Protein AF-A0A813PPI2-F1 (afdb_monomer_lite)

Radius of gyration: 21.32 Å; chains: 1; bounding box: 52×22×52 Å

Structure (mmCIF, N/CA/C/O backbone):
data_AF-A0A813PPI2-F1
#
_entry.id   AF-A0A813PPI2-F1
#
loop_
_atom_site.group_PDB
_atom_site.id
_atom_site.type_symbol
_atom_site.label_atom_id
_atom_site.label_alt_id
_atom_site.label_comp_id
_atom_site.label_asym_id
_atom_site.label_entity_id
_atom_site.label_seq_id
_atom_site.pdbx_PDB_ins_code
_atom_site.Cartn_x
_atom_site.Cartn_y
_atom_site.Cartn_z
_atom_site.occupancy
_atom_site.B_iso_or_equiv
_atom_site.auth_seq_id
_atom_site.auth_comp_id
_atom_site.auth_asym_id
_atom_site.auth_atom_id
_atom_site.pdbx_PDB_model_num
ATOM 1 N N . MET A 1 1 ? -40.726 3.467 28.895 1.00 39.69 1 MET A N 1
ATOM 2 C CA . MET A 1 1 ? -39.571 3.101 29.744 1.00 39.69 1 MET A CA 1
ATOM 3 C C . MET A 1 1 ? -38.412 2.796 28.816 1.00 39.69 1 MET A C 1
ATOM 5 O O . MET A 1 1 ? -38.605 2.027 27.884 1.00 39.69 1 MET A O 1
ATOM 9 N N . TYR A 1 2 ? -37.286 3.489 28.975 1.00 46.97 2 TYR A N 1
ATOM 10 C CA . TYR A 1 2 ? -36.148 3.393 28.060 1.00 46.97 2 TYR A CA 1
ATOM 11 C C . TYR A 1 2 ? -35.505 2.002 28.137 1.00 46.97 2 TYR A C 1
ATOM 13 O O . TYR A 1 2 ? -35.133 1.553 29.219 1.00 46.97 2 TYR A O 1
ATOM 21 N N . ASN A 1 3 ? -35.366 1.350 26.981 1.00 54.81 3 ASN A N 1
ATOM 22 C CA . ASN A 1 3 ? -34.530 0.166 26.794 1.00 54.81 3 ASN A CA 1
ATOM 23 C C . ASN A 1 3 ? -33.061 0.587 26.940 1.00 54.81 3 ASN A C 1
ATOM 25 O O . ASN A 1 3 ? -32.398 0.875 25.947 1.00 54.81 3 ASN A O 1
ATOM 29 N N . SER A 1 4 ? -32.567 0.693 28.174 1.00 66.81 4 SER A N 1
ATOM 30 C CA . SER A 1 4 ? -31.132 0.848 28.413 1.00 66.81 4 SER A CA 1
ATOM 31 C C . SER A 1 4 ? -30.468 -0.477 28.069 1.00 66.81 4 SER A C 1
ATOM 33 O O . SER A 1 4 ? -30.754 -1.517 28.669 1.00 66.81 4 SER A O 1
ATOM 35 N N . LEU A 1 5 ? -29.631 -0.449 27.037 1.00 70.12 5 LEU A N 1
ATOM 36 C CA . LEU A 1 5 ? -28.779 -1.572 26.703 1.00 70.12 5 LEU A CA 1
ATOM 37 C C . LEU A 1 5 ? -27.781 -1.785 27.845 1.00 70.12 5 LEU A C 1
ATOM 39 O O . LEU A 1 5 ? -27.339 -0.849 28.504 1.00 70.12 5 LEU A O 1
ATOM 43 N N . CYS A 1 6 ? -27.412 -3.041 28.088 1.00 84.75 6 CYS A N 1
ATOM 44 C CA . CYS A 1 6 ? -26.324 -3.359 29.008 1.00 84.75 6 CYS A CA 1
ATOM 45 C C . CYS A 1 6 ? -25.061 -2.564 28.599 1.00 84.75 6 CYS A C 1
ATOM 47 O O . CYS A 1 6 ? -24.731 -2.569 27.409 1.00 84.75 6 CYS A O 1
ATOM 49 N N . PRO A 1 7 ? -24.300 -1.965 29.538 1.00 84.38 7 PRO A N 1
ATOM 50 C CA . PRO A 1 7 ? -23.119 -1.146 29.229 1.00 84.38 7 PRO A CA 1
ATOM 51 C C . PRO A 1 7 ? -22.079 -1.831 28.328 1.00 84.38 7 PRO A C 1
ATOM 53 O O . PRO A 1 7 ? -21.363 -1.179 27.571 1.00 84.38 7 PRO A O 1
ATOM 56 N N . LYS A 1 8 ? -22.001 -3.170 28.370 1.00 84.00 8 LYS A N 1
ATOM 57 C CA . LYS A 1 8 ? -21.147 -3.944 27.455 1.00 84.00 8 LYS A CA 1
ATOM 58 C C . LYS A 1 8 ? -21.616 -3.841 26.001 1.00 84.00 8 LYS A C 1
ATOM 60 O O . LYS A 1 8 ? -20.776 -3.742 25.114 1.00 84.00 8 LYS A O 1
ATOM 65 N N . LEU A 1 9 ? -22.927 -3.869 25.762 1.00 85.56 9 LEU A N 1
ATOM 66 C CA . LEU A 1 9 ? -23.506 -3.773 24.423 1.00 85.56 9 LEU A CA 1
ATOM 67 C C . LEU A 1 9 ? -23.345 -2.360 23.851 1.00 85.56 9 LEU A C 1
ATOM 69 O O . LEU A 1 9 ? -22.966 -2.216 22.695 1.00 85.56 9 LEU A O 1
ATOM 73 N N . GLU A 1 10 ? -23.558 -1.330 24.672 1.00 85.62 10 GLU A N 1
ATOM 74 C CA . GLU A 1 10 ? -23.351 0.071 24.273 1.00 85.62 10 GLU A CA 1
ATOM 75 C C . GLU A 1 10 ? -21.898 0.330 23.856 1.00 85.62 10 GLU A C 1
ATOM 77 O O . GLU A 1 10 ? -21.644 0.979 22.840 1.00 85.62 10 GLU A O 1
ATOM 82 N N . ARG A 1 11 ? -20.935 -0.242 24.594 1.00 84.75 11 ARG A N 1
ATOM 83 C CA . ARG A 1 11 ? -19.513 -0.157 24.245 1.00 84.75 11 ARG A CA 1
ATOM 84 C C . ARG A 1 11 ? -19.209 -0.822 22.901 1.00 84.75 11 ARG A C 1
ATOM 86 O O . ARG A 1 11 ? -18.538 -0.211 22.078 1.00 84.75 11 ARG A O 1
ATOM 9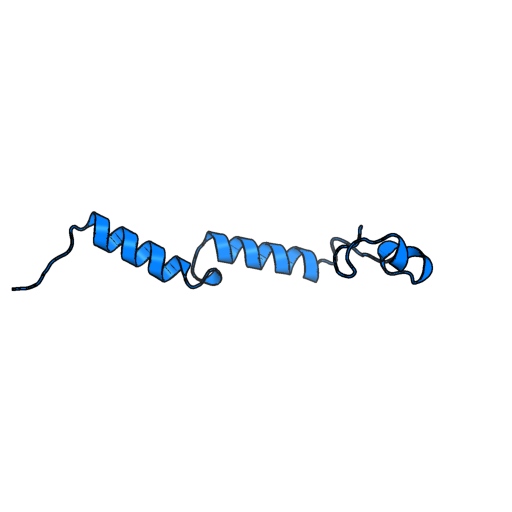3 N N . ILE A 1 12 ? -19.727 -2.030 22.669 1.00 85.56 12 ILE A N 1
ATOM 94 C CA . ILE A 1 12 ? -19.512 -2.766 21.412 1.00 85.56 12 ILE A CA 1
ATOM 95 C C . ILE A 1 12 ? -20.099 -2.001 20.221 1.00 85.56 12 ILE A C 1
ATOM 97 O O . ILE A 1 12 ? -19.439 -1.881 19.194 1.00 85.56 12 ILE A O 1
ATOM 101 N N . ILE A 1 13 ? -21.311 -1.451 20.356 1.00 83.56 13 ILE A N 1
ATOM 102 C CA . ILE A 1 13 ? -21.948 -0.662 19.290 1.00 83.56 13 ILE A CA 1
ATOM 103 C C . ILE A 1 13 ? -21.102 0.571 18.964 1.00 83.56 13 ILE A C 1
ATOM 105 O O . ILE A 1 13 ? -20.827 0.829 17.798 1.00 83.56 13 ILE A O 1
ATOM 109 N N . LYS A 1 14 ? -20.621 1.288 19.985 1.00 80.75 14 LYS A N 1
ATOM 110 C CA . LYS A 1 14 ? -19.776 2.471 19.795 1.00 80.75 14 LYS A CA 1
ATOM 111 C C . LYS A 1 14 ? -18.435 2.139 19.132 1.00 80.75 14 LYS A C 1
ATOM 113 O O . LYS A 1 14 ? -17.994 2.864 18.247 1.00 80.75 14 LYS A O 1
ATOM 118 N N . GLU A 1 15 ? -17.783 1.056 19.552 1.00 80.25 15 GLU A N 1
ATOM 119 C CA . GLU A 1 15 ? -16.543 0.575 18.928 1.00 80.25 15 GLU A CA 1
ATOM 120 C C . GLU A 1 15 ? -16.772 0.188 17.459 1.00 80.25 15 GLU A C 1
ATOM 122 O O . GLU A 1 15 ? -15.968 0.544 16.597 1.00 80.25 15 GLU A O 1
ATOM 127 N N . TYR A 1 16 ? -17.892 -0.473 17.160 1.00 78.81 16 TYR A N 1
ATOM 128 C CA . TYR A 1 16 ? -18.264 -0.867 15.803 1.00 78.81 16 TYR A CA 1
ATOM 129 C C . TYR A 1 16 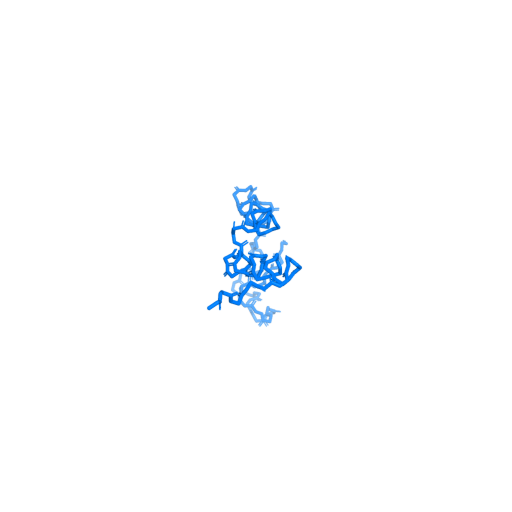? -18.608 0.329 14.907 1.00 78.81 16 TYR A C 1
ATOM 131 O O . TYR A 1 16 ? -18.164 0.385 13.763 1.00 78.81 16 TYR A O 1
ATOM 139 N N . ASP A 1 17 ? -19.371 1.298 15.416 1.00 77.12 17 ASP A N 1
ATOM 140 C CA . ASP A 1 17 ? -19.725 2.507 14.671 1.00 77.12 17 ASP A CA 1
ATOM 141 C C . ASP A 1 17 ? -18.491 3.347 14.334 1.00 77.12 17 ASP A C 1
ATOM 143 O O . ASP A 1 17 ? -18.398 3.848 13.216 1.00 77.12 17 ASP A O 1
ATOM 147 N N . ASN A 1 18 ? -17.508 3.425 15.237 1.00 71.25 18 ASN A N 1
ATOM 148 C CA . ASN A 1 18 ? -16.212 4.022 14.916 1.00 71.25 18 ASN A CA 1
ATOM 149 C C . ASN A 1 18 ? -15.497 3.210 13.820 1.00 71.25 18 ASN A C 1
ATOM 151 O O . ASN A 1 18 ? -15.039 3.763 12.831 1.00 71.25 18 ASN A O 1
ATOM 155 N N . ALA A 1 19 ? -15.474 1.879 13.908 1.00 70.75 19 ALA A N 1
ATOM 156 C CA . ALA A 1 19 ? -14.816 1.039 12.902 1.00 70.75 19 ALA A CA 1
ATOM 157 C C . ALA A 1 19 ? -15.437 1.100 11.486 1.00 70.75 19 ALA A C 1
ATOM 159 O O . ALA A 1 19 ? -14.804 0.636 10.538 1.00 70.75 19 ALA A O 1
ATOM 160 N N . LYS A 1 20 ? -16.639 1.675 11.311 1.00 77.62 20 LYS A N 1
ATOM 161 C CA . LYS A 1 20 ? -17.220 1.942 9.978 1.00 77.62 20 LYS A CA 1
ATOM 162 C C . LYS A 1 20 ? -16.409 2.953 9.175 1.00 77.62 20 LYS A C 1
ATOM 164 O O . LYS A 1 20 ? -16.425 2.886 7.949 1.00 77.62 20 LYS A O 1
ATOM 169 N N . ASP A 1 21 ? -15.727 3.866 9.857 1.00 80.56 21 ASP A N 1
ATOM 170 C CA . ASP A 1 21 ? -14.716 4.727 9.263 1.00 80.56 21 ASP A CA 1
ATOM 171 C C . ASP A 1 21 ? -13.335 4.203 9.684 1.00 80.56 21 ASP A C 1
ATOM 173 O O . ASP A 1 21 ? -12.921 4.419 10.831 1.00 80.56 21 ASP A O 1
ATOM 177 N N . PRO A 1 22 ? -12.613 3.502 8.788 1.00 72.44 22 PRO A N 1
ATOM 178 C CA . PRO A 1 22 ? -11.304 2.945 9.096 1.00 72.44 22 PRO A CA 1
ATOM 179 C C . PRO A 1 22 ? -10.347 4.006 9.644 1.00 72.44 22 PRO A C 1
ATOM 181 O O . PRO A 1 22 ? -9.632 3.730 10.607 1.00 72.44 22 PRO A O 1
ATOM 184 N N . GLU A 1 23 ? -10.389 5.232 9.108 1.00 76.38 23 GLU A N 1
ATOM 185 C CA . GLU A 1 23 ? -9.514 6.341 9.506 1.00 76.38 23 GLU A CA 1
ATOM 186 C C . GLU A 1 23 ? -9.872 6.937 10.873 1.00 76.38 23 GLU A C 1
ATOM 188 O O . GLU A 1 23 ? -9.067 7.651 11.478 1.00 76.38 23 GLU A O 1
ATOM 193 N N . SER A 1 24 ? -11.051 6.626 11.414 1.00 78.56 24 SER A N 1
ATOM 194 C CA . SER A 1 24 ? -11.424 7.053 12.762 1.00 78.56 24 SER A CA 1
ATOM 195 C C . SER A 1 24 ? -10.757 6.199 13.848 1.00 78.56 24 SER A C 1
ATOM 197 O O . SER A 1 24 ? -10.553 6.666 14.975 1.00 78.56 24 SER A O 1
ATOM 199 N N . THR A 1 25 ? -10.363 4.966 13.508 1.00 83.56 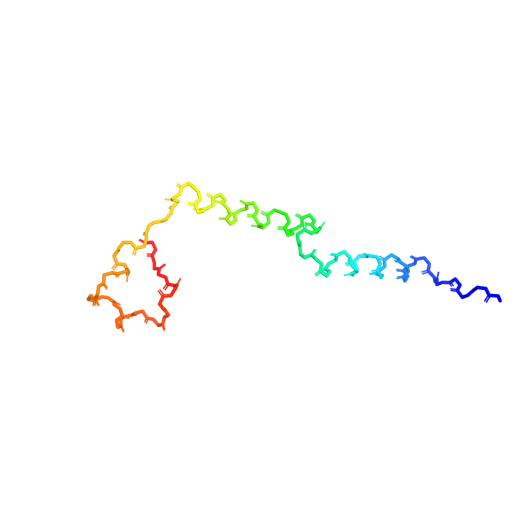25 THR A N 1
ATOM 200 C CA . THR A 1 25 ? -9.674 4.053 14.423 1.00 83.56 25 THR A CA 1
ATOM 201 C C . THR A 1 25 ? -8.187 4.382 14.510 1.00 83.56 25 THR A C 1
ATOM 203 O O . THR A 1 25 ? -7.561 4.772 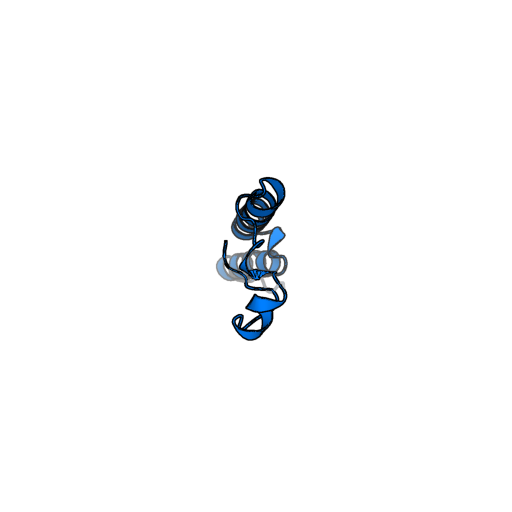13.527 1.00 83.56 25 THR A O 1
ATOM 206 N N . GLU A 1 26 ? -7.585 4.180 15.683 1.00 86.31 26 GLU A N 1
ATOM 207 C CA . GLU A 1 26 ? -6.139 4.371 15.863 1.00 86.31 26 GLU A CA 1
ATOM 208 C C . GLU A 1 26 ? -5.323 3.498 14.894 1.00 86.31 26 GLU A C 1
ATOM 210 O O . GLU A 1 26 ? -4.360 3.958 14.286 1.00 86.31 26 GLU A O 1
ATOM 215 N N . ILE A 1 27 ? -5.768 2.256 14.674 1.00 87.12 27 ILE A N 1
ATOM 216 C CA . ILE A 1 27 ? -5.127 1.321 13.742 1.00 87.12 27 ILE A CA 1
ATOM 217 C C . ILE A 1 27 ? -5.193 1.849 12.304 1.00 87.12 27 ILE A C 1
ATOM 219 O O . ILE A 1 27 ? -4.184 1.830 11.600 1.00 87.12 27 ILE A O 1
ATOM 223 N N . GLY A 1 28 ? -6.350 2.343 11.857 1.00 87.88 28 GLY A N 1
ATOM 224 C CA . GLY A 1 28 ? -6.472 2.879 10.504 1.00 87.88 28 GLY A CA 1
ATOM 225 C C . GLY A 1 28 ? -5.664 4.155 10.299 1.00 87.88 28 GLY A C 1
ATOM 226 O O . GLY A 1 28 ? -5.027 4.291 9.259 1.00 87.88 28 GLY A O 1
ATOM 227 N N . LYS A 1 29 ? -5.562 5.034 11.306 1.00 88.88 29 LYS A N 1
ATOM 228 C CA . LYS A 1 29 ? -4.662 6.202 11.248 1.00 88.88 29 LYS A CA 1
ATOM 229 C C . LYS A 1 29 ? -3.206 5.792 11.058 1.00 88.88 29 LYS A C 1
ATOM 231 O O . LYS A 1 29 ? -2.530 6.331 10.183 1.00 88.88 29 LYS A O 1
ATOM 236 N N . GLN A 1 30 ? -2.732 4.825 11.844 1.00 92.00 30 GLN A N 1
ATOM 237 C CA . GLN A 1 30 ? -1.366 4.306 11.734 1.00 92.00 30 GLN A CA 1
ATOM 238 C C . GLN A 1 30 ? -1.113 3.672 10.363 1.00 92.00 30 GLN A C 1
ATOM 240 O O . GLN A 1 30 ? -0.068 3.907 9.755 1.00 92.00 30 GLN A O 1
ATOM 245 N N . PHE A 1 31 ? -2.084 2.920 9.843 1.00 91.56 31 PHE A N 1
ATOM 246 C CA . PHE A 1 31 ? -1.994 2.307 8.523 1.00 91.56 31 PHE A CA 1
ATOM 247 C C . PHE A 1 31 ? -1.943 3.349 7.396 1.00 91.56 31 PHE A C 1
ATOM 249 O O . PHE A 1 31 ? -1.039 3.298 6.560 1.00 91.56 31 PHE A O 1
ATOM 256 N N . THR A 1 32 ? -2.845 4.335 7.399 1.00 90.19 32 THR A N 1
ATOM 257 C CA . THR A 1 32 ? -2.857 5.426 6.412 1.00 90.19 32 THR A CA 1
ATOM 258 C C . THR A 1 32 ? -1.558 6.230 6.461 1.00 90.19 32 THR A C 1
ATOM 260 O O . THR A 1 32 ? -0.992 6.561 5.417 1.00 90.19 32 THR A O 1
ATOM 263 N N . GLN A 1 33 ? -1.033 6.505 7.660 1.00 91.19 33 GLN A N 1
ATOM 264 C CA . GLN A 1 33 ? 0.251 7.186 7.814 1.00 91.19 33 GLN A CA 1
ATOM 265 C C . GLN A 1 33 ? 1.407 6.359 7.241 1.00 91.19 33 GLN A C 1
ATOM 267 O O . GLN A 1 33 ? 2.265 6.910 6.550 1.00 91.19 33 GLN A O 1
ATOM 272 N N . LEU A 1 34 ? 1.428 5.044 7.476 1.00 90.38 34 LEU A N 1
ATOM 273 C CA . LEU A 1 34 ? 2.445 4.155 6.915 1.00 90.38 34 LEU A CA 1
ATOM 274 C C . LEU A 1 34 ? 2.386 4.140 5.382 1.00 90.38 34 LEU A C 1
ATOM 276 O O . LEU A 1 34 ? 3.422 4.284 4.735 1.00 90.38 34 LEU A O 1
ATOM 280 N N . GLN A 1 35 ? 1.190 4.030 4.795 1.00 89.06 35 GLN A N 1
ATOM 281 C CA . GLN A 1 35 ? 1.012 4.070 3.340 1.00 89.06 35 GLN A CA 1
ATOM 282 C C . GLN A 1 35 ? 1.524 5.381 2.731 1.00 89.06 35 GLN A C 1
ATOM 284 O O . GLN A 1 35 ? 2.289 5.341 1.766 1.00 89.06 35 GLN A O 1
ATOM 289 N N . LYS A 1 36 ? 1.163 6.531 3.320 1.00 89.12 36 LYS A N 1
ATOM 290 C CA . LYS A 1 36 ? 1.673 7.845 2.893 1.00 89.12 36 LYS A CA 1
ATOM 291 C C . LYS A 1 36 ? 3.192 7.912 2.983 1.00 89.12 36 LYS A C 1
ATOM 293 O O . LYS A 1 36 ? 3.841 8.278 2.013 1.00 89.12 36 LYS A O 1
ATOM 298 N N . THR A 1 37 ? 3.754 7.474 4.106 1.00 89.06 37 THR A N 1
ATOM 299 C CA . THR A 1 37 ? 5.204 7.489 4.351 1.00 89.06 37 THR A CA 1
ATOM 300 C C . THR A 1 37 ? 5.966 6.662 3.311 1.00 89.06 37 THR A C 1
ATOM 302 O O . THR A 1 37 ? 7.003 7.097 2.817 1.00 89.06 37 THR A O 1
ATOM 305 N N . MET A 1 38 ? 5.455 5.481 2.947 1.00 86.44 38 MET A N 1
ATOM 306 C CA . MET A 1 38 ? 6.076 4.623 1.929 1.00 86.44 38 MET A CA 1
ATOM 307 C C . MET A 1 38 ? 6.058 5.271 0.537 1.00 86.44 38 MET A C 1
ATOM 309 O O . MET A 1 38 ? 7.024 5.125 -0.214 1.00 86.44 38 MET A O 1
ATOM 313 N N . PHE A 1 39 ? 4.986 6.001 0.213 1.00 82.69 39 PHE A N 1
ATOM 314 C CA . PHE A 1 39 ? 4.827 6.700 -1.062 1.00 82.69 39 PHE A CA 1
ATOM 315 C C . PHE A 1 39 ? 5.667 7.986 -1.137 1.00 82.69 39 PHE A C 1
ATOM 317 O O . PHE A 1 39 ? 6.431 8.167 -2.080 1.00 82.69 39 PHE A O 1
ATOM 324 N N . GLU A 1 40 ? 5.577 8.860 -0.131 1.00 85.31 40 GLU A N 1
ATOM 325 C CA . GLU A 1 40 ? 6.261 10.163 -0.099 1.00 85.31 40 GLU A CA 1
ATOM 326 C C . GLU A 1 40 ? 7.785 10.026 -0.043 1.00 85.31 40 GLU A C 1
ATOM 328 O O . GLU A 1 40 ? 8.502 10.774 -0.707 1.00 85.31 40 GLU A O 1
ATOM 333 N N . ASN A 1 4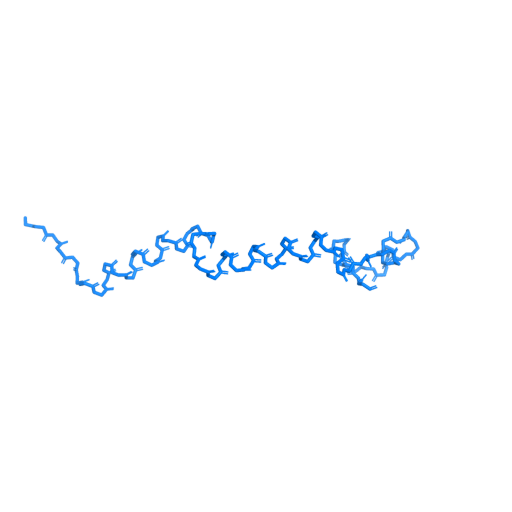1 ? 8.294 9.033 0.690 1.00 83.12 41 ASN A N 1
ATOM 334 C CA . ASN A 1 41 ? 9.734 8.814 0.805 1.00 83.12 41 ASN A CA 1
ATOM 335 C C . ASN A 1 41 ? 10.334 8.044 -0.384 1.00 83.12 41 ASN A C 1
ATOM 337 O O . ASN A 1 41 ? 11.526 7.746 -0.350 1.00 83.12 41 ASN A O 1
ATOM 341 N N . ASN A 1 42 ? 9.542 7.701 -1.414 1.00 75.38 42 ASN A N 1
ATOM 342 C CA . ASN A 1 42 ? 9.971 6.876 -2.553 1.00 75.38 42 ASN A CA 1
ATOM 343 C C . ASN A 1 42 ? 10.775 5.639 -2.112 1.00 75.38 42 ASN A C 1
ATOM 345 O O . ASN A 1 42 ? 11.779 5.283 -2.730 1.00 75.38 42 ASN A O 1
ATOM 349 N N . VAL A 1 43 ? 10.344 4.982 -1.026 1.00 76.50 43 VAL A N 1
ATOM 350 C CA . VAL A 1 43 ? 11.090 3.870 -0.399 1.00 76.50 43 VAL A CA 1
ATOM 351 C C . VAL A 1 43 ? 11.328 2.726 -1.394 1.00 76.50 43 VAL A C 1
ATOM 353 O O . VAL A 1 43 ? 12.274 1.955 -1.259 1.00 76.50 43 VAL A O 1
ATOM 356 N N . CYS A 1 44 ? 10.482 2.632 -2.418 1.00 78.81 44 CYS A N 1
ATOM 357 C CA . CYS A 1 44 ? 10.553 1.647 -3.478 1.00 78.81 44 CYS A CA 1
ATOM 358 C C . CYS A 1 44 ? 10.215 2.292 -4.826 1.00 78.81 44 CYS A C 1
ATOM 360 O O . CYS A 1 44 ? 9.229 3.018 -4.945 1.00 78.81 44 CYS A O 1
ATOM 362 N N . THR A 1 45 ? 11.002 1.979 -5.860 1.00 83.50 45 THR A N 1
ATOM 363 C CA . THR A 1 45 ? 10.688 2.346 -7.249 1.00 83.50 45 THR A CA 1
ATOM 364 C C . THR A 1 45 ? 10.477 1.082 -8.066 1.00 83.50 45 THR A C 1
ATOM 366 O O . THR A 1 45 ? 11.274 0.158 -7.997 1.00 83.50 45 THR A O 1
ATOM 369 N N . CYS A 1 46 ? 9.412 1.038 -8.864 1.00 89.69 46 CYS A N 1
ATOM 370 C CA . CYS A 1 46 ? 9.031 -0.149 -9.639 1.00 89.69 46 CYS A CA 1
ATOM 371 C C . CYS A 1 46 ? 9.597 -0.132 -11.074 1.00 89.69 46 CYS A C 1
ATOM 373 O O . CYS A 1 46 ? 8.968 -0.636 -12.009 1.00 89.69 46 CYS A O 1
ATOM 375 N N . ASN A 1 47 ? 10.753 0.510 -11.279 1.00 89.94 47 ASN A N 1
ATOM 376 C CA . ASN A 1 47 ? 11.241 0.912 -12.604 1.00 89.94 47 ASN A CA 1
ATOM 377 C C . ASN A 1 47 ? 11.421 -0.272 -13.562 1.00 89.94 47 ASN A C 1
ATOM 379 O O . ASN A 1 47 ? 11.018 -0.198 -14.723 1.00 89.94 47 ASN A O 1
ATOM 383 N N . GLU A 1 48 ? 11.991 -1.379 -13.082 1.00 94.19 48 GLU A N 1
ATOM 384 C CA . GLU A 1 48 ? 12.210 -2.574 -13.900 1.00 94.19 48 GLU A CA 1
ATOM 385 C C . GLU A 1 48 ? 10.902 -3.315 -14.192 1.00 94.19 48 GLU A C 1
ATOM 387 O O . GLU A 1 48 ? 10.639 -3.680 -15.343 1.00 94.19 48 GLU A O 1
ATOM 392 N N . GLY A 1 49 ? 10.047 -3.484 -13.179 1.00 93.38 49 GLY A N 1
ATOM 393 C CA . GLY A 1 49 ? 8.740 -4.127 -13.324 1.00 93.38 49 GLY A CA 1
ATOM 394 C C . GLY A 1 49 ? 7.805 -3.388 -14.289 1.00 93.38 49 GLY A C 1
ATOM 395 O O . GLY A 1 49 ? 7.028 -4.030 -14.997 1.00 93.38 49 GLY A O 1
ATOM 396 N N . ALA A 1 50 ? 7.915 -2.058 -14.371 1.00 93.44 50 ALA A N 1
ATOM 397 C CA . ALA A 1 50 ? 7.068 -1.204 -15.206 1.00 93.44 50 ALA A CA 1
ATOM 398 C 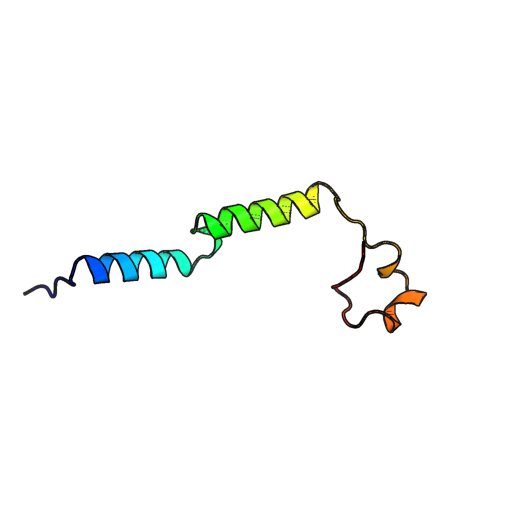C . ALA A 1 50 ? 7.444 -1.200 -16.703 1.00 93.44 50 ALA A C 1
ATOM 400 O O . ALA A 1 50 ? 6.655 -0.738 -17.539 1.00 93.44 50 ALA A O 1
ATOM 401 N N . LYS A 1 51 ? 8.627 -1.715 -17.076 1.00 95.50 51 LYS A N 1
ATOM 402 C CA . LYS A 1 51 ? 9.082 -1.729 -18.475 1.00 95.50 51 LYS A CA 1
ATOM 403 C C . LYS A 1 51 ? 8.117 -2.526 -19.366 1.00 95.50 51 LYS A C 1
ATOM 405 O O . LYS A 1 51 ? 7.673 -3.607 -18.972 1.00 95.50 51 LYS A O 1
ATOM 410 N N . PRO A 1 52 ? 7.855 -2.084 -20.615 1.00 95.50 52 PRO A N 1
ATOM 411 C CA . PRO A 1 52 ? 6.978 -2.804 -21.543 1.00 95.50 52 PRO A CA 1
ATOM 412 C C . PRO A 1 52 ? 7.353 -4.280 -21.730 1.00 95.50 52 PRO A C 1
ATOM 414 O O . PRO A 1 52 ? 6.473 -5.136 -21.748 1.00 95.50 52 PRO A O 1
ATOM 417 N N . ALA A 1 53 ? 8.656 -4.583 -21.771 1.00 97.00 53 ALA A N 1
ATOM 418 C CA . ALA A 1 53 ? 9.185 -5.941 -21.916 1.00 97.00 53 ALA A CA 1
ATOM 419 C C . ALA A 1 53 ? 8.864 -6.879 -20.732 1.00 97.00 53 ALA A C 1
ATOM 421 O O . ALA A 1 53 ? 8.932 -8.098 -20.879 1.00 97.00 53 ALA A O 1
ATOM 422 N N . ASN A 1 54 ? 8.512 -6.330 -19.564 1.00 96.31 54 ASN A N 1
ATOM 423 C CA . ASN A 1 54 ? 8.199 -7.097 -18.357 1.00 96.31 54 ASN A CA 1
ATOM 424 C C . ASN A 1 54 ? 6.693 -7.175 -18.065 1.00 96.31 54 ASN A C 1
ATOM 426 O O . ASN A 1 54 ? 6.292 -7.971 -17.223 1.00 96.31 54 ASN A O 1
ATOM 430 N N . ARG A 1 55 ? 5.839 -6.449 -18.805 1.00 94.62 55 ARG A N 1
ATOM 431 C CA . ARG A 1 55 ? 4.380 -6.433 -18.577 1.00 94.62 55 ARG A CA 1
ATOM 432 C C . ARG A 1 55 ? 3.750 -7.823 -18.581 1.00 94.62 55 ARG A C 1
ATOM 434 O O . ARG A 1 55 ? 2.936 -8.115 -17.719 1.00 94.62 55 ARG A O 1
ATOM 441 N N . LEU A 1 56 ? 4.154 -8.680 -19.520 1.00 96.62 56 LEU A N 1
ATOM 442 C CA . LEU A 1 56 ? 3.628 -10.046 -19.647 1.00 96.62 56 LEU A CA 1
ATOM 443 C C . LEU A 1 56 ? 4.124 -10.997 -18.547 1.00 96.62 56 LEU A C 1
ATOM 445 O O . LEU A 1 56 ? 3.567 -12.076 -18.379 1.00 96.62 56 LEU A O 1
ATOM 449 N N . LYS A 1 57 ? 5.170 -10.611 -17.807 1.00 96.56 57 LYS A N 1
ATOM 450 C CA . LYS A 1 57 ? 5.702 -11.381 -16.674 1.00 96.56 57 LYS A CA 1
ATOM 451 C C . LYS A 1 57 ? 4.967 -11.056 -15.372 1.00 96.56 57 LYS A C 1
ATOM 453 O O . LYS A 1 57 ? 5.026 -11.838 -14.427 1.00 96.56 57 LYS A O 1
ATOM 458 N N . ASN A 1 58 ? 4.265 -9.926 -15.327 1.00 96.69 58 ASN A N 1
ATOM 459 C CA . ASN A 1 58 ? 3.513 -9.495 -14.160 1.00 96.69 58 ASN A CA 1
ATOM 460 C C . ASN A 1 58 ? 2.098 -10.070 -14.224 1.00 96.69 58 ASN A C 1
ATOM 462 O O . ASN A 1 58 ? 1.370 -9.853 -15.192 1.00 96.69 58 ASN A O 1
ATOM 466 N N . ARG A 1 59 ? 1.677 -10.767 -13.163 1.00 97.75 59 ARG A N 1
ATOM 467 C CA . ARG A 1 59 ? 0.286 -11.236 -13.045 1.00 97.75 59 ARG A CA 1
ATOM 468 C C . ARG A 1 59 ? -0.696 -10.067 -12.926 1.00 97.75 59 ARG A C 1
ATOM 470 O O . ARG A 1 59 ? -1.802 -10.145 -13.449 1.00 97.75 59 ARG A O 1
ATOM 477 N N . TYR A 1 60 ? -0.288 -9.001 -12.240 1.00 96.25 60 TYR A N 1
ATOM 478 C CA . TYR A 1 60 ? -1.095 -7.808 -12.008 1.00 96.25 60 TYR A CA 1
ATOM 479 C C . TYR A 1 60 ? -0.310 -6.566 -12.422 1.00 96.25 60 TYR A C 1
ATOM 481 O O . TYR A 1 60 ? 0.880 -6.461 -12.140 1.00 96.25 60 TYR A O 1
ATOM 489 N N . LYS A 1 61 ? -0.983 -5.612 -13.070 1.00 90.75 61 LYS A N 1
ATOM 490 C CA . LYS A 1 61 ? -0.358 -4.367 -13.546 1.00 90.75 61 LYS A CA 1
ATOM 491 C C . LYS A 1 61 ? 0.080 -3.429 -12.410 1.00 90.75 61 LYS A C 1
ATOM 493 O O . LYS A 1 61 ? 1.047 -2.700 -12.586 1.00 90.75 61 LYS A O 1
ATOM 498 N N . ASP A 1 62 ? -0.617 -3.482 -11.273 1.00 91.38 62 ASP A N 1
ATOM 499 C CA . ASP A 1 62 ? -0.437 -2.559 -10.143 1.00 91.38 62 ASP A CA 1
ATOM 500 C C . ASP A 1 62 ? 0.438 -3.157 -9.025 1.00 91.38 62 ASP A C 1
ATOM 502 O O . ASP A 1 62 ? 0.746 -2.483 -8.049 1.00 91.38 62 ASP A O 1
ATOM 506 N N . ILE A 1 63 ? 0.840 -4.428 -9.154 1.00 93.31 63 ILE A N 1
ATOM 507 C CA . ILE A 1 63 ? 1.703 -5.119 -8.189 1.00 93.31 63 ILE A CA 1
ATOM 508 C C . ILE A 1 63 ? 3.021 -5.412 -8.891 1.00 93.31 63 ILE A C 1
ATOM 510 O O . ILE A 1 63 ? 3.153 -6.403 -9.612 1.00 93.31 63 ILE A O 1
ATOM 514 N N . LEU A 1 64 ? 3.977 -4.509 -8.697 1.00 92.31 64 LEU A N 1
ATOM 515 C CA . LEU A 1 64 ? 5.302 -4.571 -9.293 1.00 92.31 64 LEU A CA 1
ATOM 516 C C . LEU A 1 64 ? 6.359 -4.729 -8.195 1.00 92.31 64 LEU A C 1
ATOM 518 O O . LEU A 1 64 ? 6.182 -4.189 -7.101 1.00 92.31 64 LEU A O 1
ATOM 522 N N . PRO A 1 65 ? 7.448 -5.463 -8.466 1.00 89.94 65 PRO A N 1
ATOM 523 C CA . PRO A 1 65 ? 8.572 -5.508 -7.551 1.00 89.94 65 PRO A CA 1
ATOM 524 C C . PRO A 1 65 ? 9.285 -4.152 -7.508 1.00 89.94 65 PRO A C 1
ATOM 526 O O . PRO A 1 65 ? 9.394 -3.463 -8.530 1.00 89.94 65 PRO A O 1
ATOM 529 N N . CYS A 1 66 ? 9.784 -3.827 -6.316 1.00 86.56 66 CYS A N 1
ATOM 530 C CA . CYS A 1 66 ? 10.994 -3.031 -6.157 1.00 86.56 66 CYS A CA 1
ATOM 531 C C . CYS A 1 66 ? 12.165 -3.841 -6.752 1.00 86.56 66 CYS A C 1
ATOM 533 O O . CYS A 1 66 ? 12.972 -3.248 -7.487 1.00 86.56 66 CYS A O 1
#

Secondary structure (DSSP, 8-state):
------HHHHHHHHHHHHHTSGGGSHHHHHHHHHHHHHHHTT----TTTTSGGGGGG-SSTT----

InterPro domains:
  IPR029021 Protein-tyrosine phosphatase-like [G3DSA:3.90.190.10] (2-66)
  IPR029021 Protein-tyrosine phosphatase-like [SSF52799] (9-65)

Sequence (66 aa):
MYNSLCPKLERIIKEYDNAKDPESTEIGKQFTQLQKTMFENNVCTCNEGAKPANRLKNRYKDILPC

Foldseek 3Di:
DDPDDDPVVVVVVVVVVLVVPLCSDPVSVVVVVVVCCCVVVCVDDQVVCQDPVNVVVDPDNVDGHD

Organism: NCBI:txid1234261

pLDDT: mean 84.5, std 11.07, range [39.69, 97.75]